Protein AF-A0A8E1RKV6-F1 (afdb_monomer)

Radius of gyration: 14.68 Å; Cα contacts (8 Å, |Δi|>4): 161; chains: 1; bounding box: 38×44×29 Å

Nearest PDB structures (foldseek):
  5oho-assembly2_B  TM=5.689E-01  e=1.072E+00  Homo sapiens
  5z8n-assembly2_B  TM=4.712E-01  e=2.340E+00  Arabidopsis thaliana
  5z8l-assembly1_A  TM=3.924E-01  e=2.075E+00  Arabidopsis thaliana
  5znp-assembly2_B  TM=4.968E-01  e=4.811E+00  Populus trichocarpa
  8ir3-assembly1_c  TM=2.122E-01  e=7.780E+00  Homo sapiens

InterPro domains:
  IPR010024 Conserved hypothetical protein CHP1671 [TIGR01671] (5-98)
  IPR019096 YopX protein [PF09643] (9-97)
  IPR023385 YopX-like, C-terminal [G3DSA:2.30.30.290] (19-100)

Mean predicted aligned error: 8.03 Å

Sequence (100 aa):
MSDIFQLDNPDDVLEQFTGLKDRNGKDIYEGDILAWHSNIYRKHDWVGLVLYRGAGFAVQESDKSYSSPEWLDCACRKDANIIEVIGNVHDNPELLEVEK

Secondary structure (DSSP, 8-state):
-------SSTTPPP--EEEEE-TTSPEEETTEEEEE-S-TTSS-SEEEEEEEETTEEEEEESS-TTSPPEEHHHHHHHHGGGEEEEEETTT-GGGG----

Structure (mmCIF, N/CA/C/O backbone):
data_AF-A0A8E1RKV6-F1
#
_entry.id   AF-A0A8E1RKV6-F1
#
loop_
_atom_site.group_PDB
_atom_site.id
_atom_site.type_symbol
_atom_site.label_atom_id
_atom_site.label_alt_id
_atom_site.label_comp_id
_atom_site.label_asym_id
_atom_site.label_entity_id
_atom_site.label_seq_id
_atom_site.pdbx_PDB_ins_code
_atom_site.Cartn_x
_atom_site.Cartn_y
_atom_site.Cartn_z
_atom_site.occupancy
_atom_site.B_iso_or_equiv
_atom_site.auth_seq_id
_atom_site.auth_comp_id
_atom_site.auth_asym_id
_atom_site.auth_atom_id
_atom_site.pdbx_PDB_model_num
ATOM 1 N N . MET A 1 1 ? -19.597 -23.637 -8.199 1.00 42.81 1 MET A N 1
ATOM 2 C CA . MET A 1 1 ? -20.429 -22.468 -8.535 1.00 42.81 1 MET A CA 1
ATOM 3 C C . MET A 1 1 ? -19.567 -21.288 -8.146 1.00 42.81 1 MET A C 1
ATOM 5 O O . MET A 1 1 ? -19.200 -21.214 -6.987 1.00 42.81 1 MET A O 1
ATOM 9 N N . SER A 1 2 ? -19.025 -20.562 -9.120 1.00 49.19 2 SER A N 1
ATOM 10 C CA . SER A 1 2 ? -18.128 -19.437 -8.854 1.00 49.19 2 SER A CA 1
ATOM 11 C C . SER A 1 2 ? -18.960 -18.310 -8.262 1.00 49.19 2 SER A C 1
ATOM 13 O O . SER A 1 2 ? -19.839 -17.800 -8.957 1.00 49.19 2 SER A O 1
ATOM 15 N N . ASP A 1 3 ? -18.713 -17.967 -7.002 1.00 54.03 3 ASP A N 1
ATOM 16 C CA . ASP A 1 3 ? -19.212 -16.732 -6.411 1.00 54.03 3 ASP A CA 1
ATOM 17 C C . ASP A 1 3 ? -18.588 -15.580 -7.199 1.00 54.03 3 ASP A C 1
ATOM 19 O O . ASP A 1 3 ? -17.411 -15.252 -7.059 1.00 54.03 3 ASP A O 1
ATOM 23 N N . ILE A 1 4 ? -19.355 -15.050 -8.148 1.00 62.78 4 ILE A N 1
ATOM 24 C CA . ILE A 1 4 ? -19.007 -13.814 -8.834 1.00 62.78 4 ILE A CA 1
ATOM 25 C C . ILE A 1 4 ? -19.213 -12.732 -7.779 1.00 62.78 4 ILE A C 1
ATOM 27 O O . ILE A 1 4 ? -20.342 -12.528 -7.338 1.00 62.78 4 ILE A O 1
ATOM 31 N N . PHE A 1 5 ? -18.127 -12.092 -7.341 1.00 67.62 5 PHE A N 1
ATOM 32 C CA . PHE A 1 5 ? -18.193 -10.917 -6.478 1.00 67.62 5 PHE A CA 1
ATOM 33 C C . PHE A 1 5 ? -19.020 -9.855 -7.201 1.00 67.62 5 PHE A C 1
ATOM 35 O O . PHE A 1 5 ? -18.566 -9.250 -8.171 1.00 67.62 5 PHE A O 1
ATOM 42 N N . GLN A 1 6 ? -20.274 -9.709 -6.787 1.00 63.75 6 GLN A N 1
ATOM 43 C CA . GLN A 1 6 ? -21.163 -8.695 -7.315 1.00 63.75 6 GLN A CA 1
ATOM 44 C C . GLN A 1 6 ? -20.923 -7.439 -6.487 1.00 63.75 6 GLN A C 1
ATOM 46 O O . GLN A 1 6 ? -21.186 -7.434 -5.289 1.00 63.75 6 GLN A O 1
ATOM 51 N N . LEU A 1 7 ? -20.342 -6.418 -7.117 1.00 71.88 7 LEU A N 1
ATOM 52 C CA . LEU A 1 7 ? -20.228 -5.100 -6.505 1.00 71.88 7 LEU A CA 1
ATOM 53 C C . LEU A 1 7 ? -21.638 -4.516 -6.385 1.00 71.88 7 LEU A C 1
ATOM 55 O O . LEU A 1 7 ? -22.395 -4.516 -7.362 1.00 71.88 7 LEU A O 1
ATOM 59 N N . ASP A 1 8 ? -21.994 -4.066 -5.185 1.00 78.38 8 ASP A N 1
ATOM 60 C CA . ASP A 1 8 ? -23.314 -3.500 -4.898 1.00 78.38 8 ASP A CA 1
ATOM 61 C C . ASP A 1 8 ?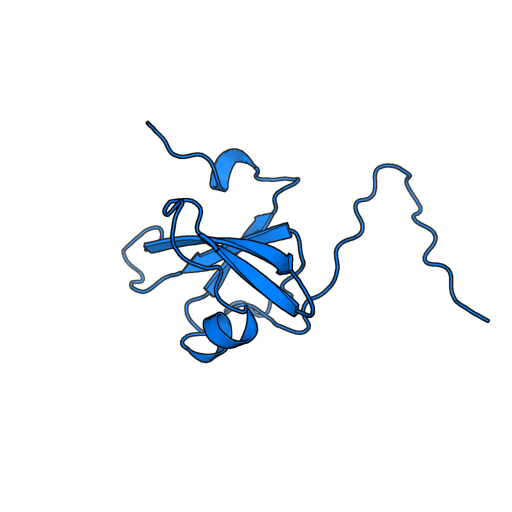 -23.463 -2.094 -5.502 1.00 78.38 8 ASP A C 1
ATOM 63 O O . ASP A 1 8 ? -24.577 -1.666 -5.818 1.00 78.38 8 ASP A O 1
ATOM 67 N N . ASN A 1 9 ? -22.344 -1.396 -5.724 1.00 77.50 9 ASN A N 1
ATOM 68 C CA . ASN A 1 9 ? -22.295 -0.096 -6.374 1.00 77.50 9 ASN A CA 1
ATOM 69 C C . ASN A 1 9 ? -21.291 -0.107 -7.550 1.00 77.50 9 ASN A C 1
ATOM 71 O O . ASN A 1 9 ? -20.156 -0.549 -7.382 1.00 77.50 9 ASN A O 1
ATOM 75 N N . PRO A 1 10 ? -21.666 0.377 -8.752 1.00 76.25 10 PRO A N 1
ATOM 76 C CA . PRO A 1 10 ? -20.747 0.488 -9.890 1.00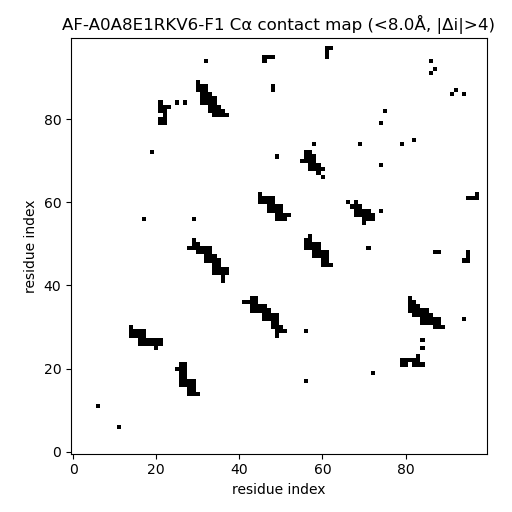 76.25 10 PRO A CA 1
ATOM 77 C C . PRO A 1 10 ? -19.532 1.396 -9.647 1.00 76.25 10 PRO A C 1
ATOM 79 O O . PRO A 1 10 ? -18.556 1.272 -10.384 1.00 76.25 10 PRO A O 1
ATOM 82 N N . ASP A 1 11 ? -19.591 2.285 -8.651 1.00 80.25 11 ASP A N 1
ATOM 83 C CA . ASP A 1 11 ? -18.470 3.152 -8.270 1.00 80.25 11 ASP A CA 1
ATOM 84 C C . ASP A 1 11 ? -17.509 2.490 -7.262 1.00 80.25 11 ASP A C 1
ATOM 86 O O . ASP A 1 11 ? -16.483 3.079 -6.922 1.00 80.25 11 ASP A O 1
ATOM 90 N N . ASP A 1 12 ? -17.814 1.278 -6.780 1.00 81.12 12 ASP A N 1
ATOM 91 C CA . ASP A 1 12 ? -16.930 0.561 -5.862 1.00 81.12 12 ASP A CA 1
ATOM 92 C C . ASP A 1 12 ? -15.639 0.148 -6.576 1.00 81.12 12 ASP A C 1
ATOM 94 O O . ASP A 1 12 ? -15.648 -0.499 -7.629 1.00 81.12 12 ASP A O 1
ATOM 98 N N . VAL A 1 13 ? -14.505 0.484 -5.964 1.00 81.94 13 VAL A N 1
ATOM 99 C CA . 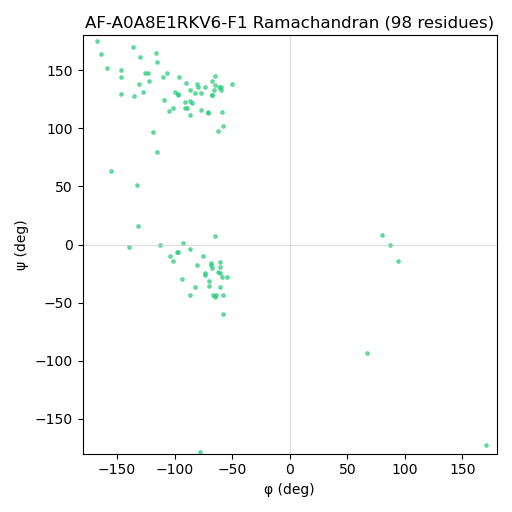VAL A 1 13 ? -13.193 0.063 -6.445 1.00 81.94 13 VAL A CA 1
ATOM 100 C C . VAL A 1 13 ? -12.819 -1.258 -5.783 1.00 81.94 13 VAL A C 1
ATOM 102 O O . VAL A 1 13 ? -12.774 -1.370 -4.559 1.00 81.94 13 VAL A O 1
ATOM 105 N N . LEU A 1 14 ? -12.558 -2.280 -6.600 1.00 85.19 14 LEU A N 1
ATOM 106 C CA . LEU A 1 14 ? -12.088 -3.576 -6.126 1.00 85.19 14 LEU A CA 1
ATOM 107 C C . LEU A 1 14 ? -10.558 -3.588 -6.073 1.00 85.19 14 LEU A C 1
ATOM 109 O O . LEU A 1 14 ? -9.903 -3.516 -7.112 1.00 85.19 14 LEU A O 1
ATOM 113 N N . GLU A 1 15 ? -10.004 -3.749 -4.875 1.00 87.31 15 GLU A N 1
ATOM 114 C CA . GLU A 1 15 ? -8.558 -3.810 -4.647 1.00 87.31 15 GLU A CA 1
ATOM 115 C C . GLU A 1 15 ? -8.112 -5.219 -4.235 1.00 87.31 15 GLU A C 1
ATOM 117 O O . GLU A 1 15 ? -8.815 -5.949 -3.526 1.00 87.31 15 GLU A O 1
ATOM 122 N N . GLN A 1 16 ? -6.922 -5.630 -4.682 1.00 93.62 16 GLN A N 1
ATOM 123 C CA . GLN A 1 16 ? -6.387 -6.952 -4.365 1.00 93.62 16 GLN A CA 1
ATOM 124 C C . GLN A 1 16 ? -5.639 -6.938 -3.028 1.00 93.62 16 GLN A C 1
ATOM 126 O O . GLN A 1 16 ? -4.659 -6.215 -2.860 1.00 93.62 16 GLN A O 1
ATOM 131 N N . PHE A 1 17 ? -6.052 -7.795 -2.090 1.00 94.88 17 PHE A N 1
ATOM 132 C CA . PHE A 1 17 ? -5.307 -8.007 -0.850 1.00 94.88 17 PHE A CA 1
ATOM 133 C C . PHE A 1 17 ? -3.943 -8.649 -1.125 1.00 94.88 17 PHE A C 1
ATOM 135 O O . PHE A 1 17 ? -3.844 -9.657 -1.831 1.00 94.88 17 PHE A O 1
ATOM 142 N N . THR A 1 18 ? -2.894 -8.104 -0.511 1.00 94.38 18 THR A N 1
ATOM 143 C CA . THR A 1 18 ? -1.515 -8.563 -0.726 1.00 94.38 18 THR A CA 1
ATOM 144 C C . THR A 1 18 ? -1.142 -9.816 0.064 1.00 94.38 18 THR A C 1
ATOM 146 O O . THR A 1 18 ? -0.148 -10.470 -0.252 1.00 94.38 18 THR A O 1
ATOM 149 N N . GLY A 1 19 ? -1.915 -10.158 1.101 1.00 93.69 19 GLY A N 1
ATOM 150 C CA . GLY A 1 19 ? -1.545 -11.188 2.074 1.00 93.69 19 GLY A CA 1
ATOM 151 C C . GLY A 1 19 ? -0.691 -10.671 3.236 1.00 93.69 19 GLY A C 1
ATOM 152 O O . GLY A 1 19 ? -0.334 -11.459 4.112 1.00 93.69 19 GLY A O 1
ATOM 153 N N . LEU A 1 20 ? -0.354 -9.377 3.256 1.00 93.19 20 LEU A N 1
ATOM 154 C CA . LEU A 1 20 ? 0.525 -8.754 4.245 1.00 93.19 20 LEU A CA 1
ATOM 155 C C . LEU A 1 20 ? -0.220 -7.721 5.094 1.00 93.19 20 LEU A C 1
ATOM 157 O O . LEU A 1 20 ? -1.237 -7.166 4.683 1.00 93.19 20 LEU A O 1
ATOM 161 N N . LYS A 1 21 ? 0.322 -7.459 6.285 1.00 93.12 21 LYS A N 1
ATOM 162 C CA . LYS A 1 21 ? -0.173 -6.450 7.224 1.00 93.12 21 LYS A CA 1
ATOM 163 C C . LYS A 1 21 ? 0.927 -5.451 7.558 1.00 93.12 21 LYS A C 1
ATOM 165 O O . LYS A 1 21 ? 2.100 -5.826 7.609 1.00 93.12 21 LYS A O 1
ATOM 170 N N . ASP A 1 22 ? 0.541 -4.206 7.799 1.00 92.69 22 ASP A N 1
ATOM 171 C CA . ASP A 1 22 ? 1.438 -3.149 8.262 1.00 92.69 22 ASP A CA 1
ATOM 172 C C . ASP A 1 22 ? 1.748 -3.273 9.770 1.00 92.69 22 ASP A C 1
ATOM 174 O O . ASP A 1 22 ? 1.264 -4.182 10.456 1.00 92.69 22 ASP A O 1
ATOM 178 N N . ARG A 1 23 ? 2.544 -2.342 10.315 1.00 90.00 23 ARG A N 1
ATOM 179 C CA . ARG A 1 23 ? 2.929 -2.338 11.739 1.00 90.00 23 ARG A CA 1
ATOM 180 C C . ARG A 1 23 ? 1.748 -2.232 12.711 1.00 90.00 23 ARG A C 1
ATOM 182 O O . ARG A 1 23 ? 1.872 -2.632 13.866 1.00 90.00 23 ARG A O 1
ATOM 189 N N . ASN A 1 24 ? 0.625 -1.676 12.261 1.00 90.75 24 ASN A N 1
ATOM 190 C CA . ASN A 1 24 ? -0.591 -1.491 13.047 1.00 90.75 24 ASN A CA 1
ATOM 191 C C . ASN A 1 24 ? -1.561 -2.679 12.884 1.00 90.75 24 ASN A C 1
ATOM 193 O O . ASN A 1 24 ? -2.646 -2.677 13.466 1.00 90.75 24 ASN A O 1
ATOM 197 N N . GLY A 1 25 ? -1.185 -3.704 12.108 1.00 91.44 25 GLY A N 1
ATOM 198 C CA . GLY A 1 25 ? -2.014 -4.873 11.818 1.00 91.44 25 GLY A CA 1
ATOM 199 C C . GLY A 1 25 ? -3.069 -4.642 10.732 1.00 91.44 25 GLY A C 1
ATOM 200 O O . GLY A 1 25 ? -3.913 -5.524 10.519 1.00 91.44 25 GLY A O 1
ATOM 201 N N . LYS A 1 26 ? -3.030 -3.491 10.048 1.00 94.31 26 LYS A N 1
ATOM 202 C CA . LYS A 1 26 ? -3.916 -3.176 8.925 1.00 94.31 26 LYS A CA 1
ATOM 203 C C . LYS A 1 26 ? -3.482 -3.979 7.699 1.00 94.31 26 LYS A C 1
ATOM 205 O O . LYS A 1 26 ? -2.291 -4.099 7.428 1.00 94.31 26 LYS A O 1
ATOM 210 N N . ASP A 1 27 ? -4.449 -4.568 7.001 1.00 95.69 27 ASP A N 1
ATOM 211 C CA . ASP A 1 27 ? -4.208 -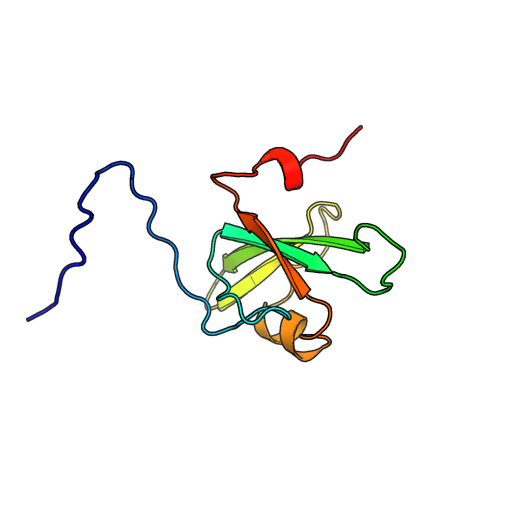5.286 5.746 1.00 95.69 27 ASP A CA 1
ATOM 212 C C . ASP A 1 27 ? -3.722 -4.323 4.661 1.00 95.69 27 ASP A C 1
ATOM 214 O O . ASP A 1 27 ? -4.247 -3.218 4.546 1.00 95.69 27 ASP A O 1
ATOM 218 N N . ILE A 1 28 ? -2.716 -4.754 3.899 1.00 95.56 28 ILE A N 1
ATOM 219 C CA . ILE A 1 28 ? -2.152 -3.990 2.785 1.00 95.56 28 ILE A CA 1
ATOM 220 C C . ILE A 1 28 ? -2.789 -4.479 1.483 1.00 95.56 28 ILE A C 1
ATOM 222 O O . ILE A 1 28 ? -2.782 -5.686 1.203 1.00 95.56 28 ILE A O 1
ATOM 226 N N . TYR A 1 29 ? -3.282 -3.554 0.673 1.00 96.50 29 TYR A N 1
ATOM 227 C CA . TYR A 1 29 ? -3.926 -3.791 -0.615 1.00 96.50 29 TYR A CA 1
ATOM 228 C C . TYR A 1 29 ? -3.131 -3.166 -1.768 1.00 96.50 29 TYR A C 1
ATOM 230 O O . TYR A 1 29 ? -2.230 -2.348 -1.576 1.00 96.50 29 TYR A O 1
ATOM 238 N N . GLU A 1 30 ? -3.436 -3.579 -2.996 1.00 95.38 30 GLU A N 1
ATOM 239 C CA . GLU A 1 30 ? -3.045 -2.817 -4.182 1.00 95.38 30 GLU A CA 1
ATOM 240 C C . GLU A 1 30 ? -3.655 -1.413 -4.133 1.00 95.38 30 GLU A C 1
ATOM 242 O O . GLU A 1 30 ? -4.832 -1.286 -3.829 1.00 95.38 30 GLU A O 1
ATOM 247 N N . GLY A 1 31 ? -2.869 -0.378 -4.445 1.00 93.50 31 GLY A N 1
ATOM 248 C CA . GLY A 1 31 ? -3.319 1.015 -4.371 1.00 93.50 31 GLY A CA 1
ATOM 249 C C . GLY A 1 31 ? -2.991 1.713 -3.048 1.00 93.50 31 GLY A C 1
ATOM 250 O O . GLY A 1 31 ? -3.015 2.946 -3.005 1.00 93.50 31 GLY A O 1
ATOM 251 N N . ASP A 1 32 ? -2.607 0.967 -2.006 1.00 95.75 32 ASP A N 1
ATOM 252 C CA . ASP A 1 32 ? -2.175 1.547 -0.733 1.00 95.75 32 ASP A CA 1
ATOM 253 C C . ASP A 1 32 ? -0.877 2.350 -0.882 1.00 95.75 32 ASP A C 1
ATOM 255 O O . ASP A 1 32 ? 0.046 1.994 -1.620 1.00 95.75 32 ASP A O 1
ATOM 259 N N . ILE A 1 33 ? -0.787 3.427 -0.108 1.00 93.81 33 ILE A N 1
ATOM 260 C CA . ILE A 1 33 ? 0.393 4.273 0.026 1.00 93.81 33 ILE A CA 1
ATOM 261 C C . ILE A 1 33 ? 1.029 3.963 1.376 1.00 93.81 33 ILE A C 1
ATOM 263 O O . ILE A 1 33 ? 0.455 4.202 2.443 1.00 93.81 33 ILE A O 1
ATOM 267 N N . LEU A 1 34 ? 2.236 3.413 1.314 1.00 92.19 34 LEU A N 1
ATOM 268 C CA . LEU A 1 34 ? 3.025 3.021 2.468 1.00 92.19 34 LEU A CA 1
ATOM 269 C C . LEU A 1 34 ? 4.017 4.113 2.829 1.00 92.19 34 LEU A C 1
ATOM 271 O O . LEU A 1 34 ? 4.615 4.733 1.949 1.00 92.19 34 LEU A O 1
ATOM 275 N N . ALA A 1 35 ? 4.244 4.291 4.124 1.00 89.44 35 ALA A N 1
ATOM 276 C CA . ALA A 1 35 ? 5.278 5.166 4.637 1.00 89.44 35 ALA A CA 1
ATOM 277 C C . ALA A 1 35 ? 6.266 4.415 5.528 1.00 89.44 35 ALA A C 1
ATOM 279 O O . ALA A 1 35 ? 5.876 3.574 6.340 1.00 89.44 35 ALA A O 1
ATOM 280 N N . TRP A 1 36 ? 7.548 4.762 5.397 1.00 86.94 36 TRP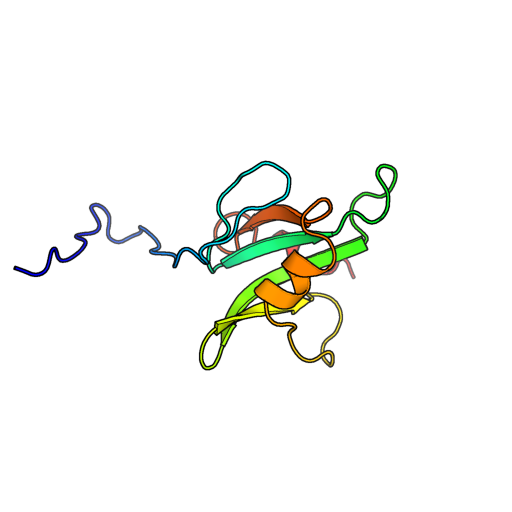 A N 1
ATOM 281 C CA . TRP A 1 36 ? 8.625 4.211 6.217 1.00 86.94 36 TRP A CA 1
ATOM 282 C C . TRP A 1 36 ? 9.010 5.172 7.342 1.00 86.94 36 TRP A C 1
ATOM 284 O O . TRP A 1 36 ? 9.271 6.357 7.116 1.00 86.94 36 TRP A O 1
ATOM 294 N N . HIS A 1 37 ? 9.092 4.631 8.558 1.00 80.31 37 HIS A N 1
ATOM 295 C CA . HIS A 1 37 ? 9.449 5.352 9.778 1.00 80.31 37 HIS A CA 1
ATOM 296 C C . HIS A 1 37 ? 10.779 4.851 10.368 1.00 80.31 37 HIS A C 1
ATOM 298 O O . HIS A 1 37 ? 10.780 4.110 11.349 1.00 80.31 37 HIS A O 1
ATOM 304 N N . SER A 1 38 ? 11.934 5.267 9.837 1.00 70.94 38 SER A N 1
ATOM 305 C CA . SER A 1 38 ? 13.234 4.941 10.460 1.00 70.94 38 SER A CA 1
ATOM 306 C C . SER A 1 38 ? 13.448 5.654 11.801 1.00 70.94 38 SER A C 1
ATOM 308 O O . SER A 1 38 ? 14.299 5.255 12.598 1.00 70.94 38 SER A O 1
ATOM 310 N N . ASN A 1 39 ? 12.673 6.708 12.081 1.00 64.19 39 ASN A N 1
ATOM 311 C CA . ASN 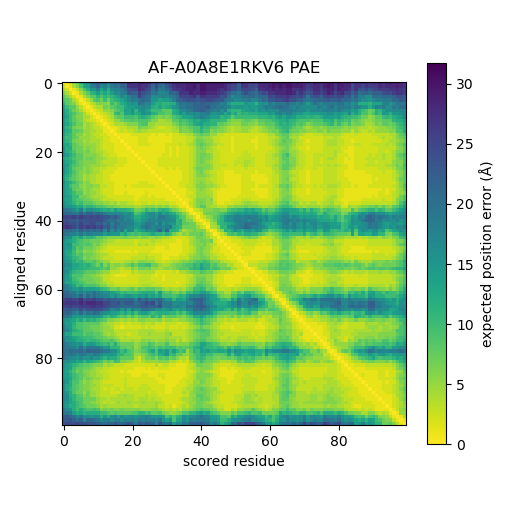A 1 39 ? 12.751 7.476 13.316 1.00 64.19 39 ASN A CA 1
ATOM 312 C C . ASN A 1 39 ? 11.369 7.996 13.742 1.00 64.19 39 ASN A C 1
ATOM 314 O O . ASN A 1 39 ? 10.698 8.676 12.970 1.00 64.19 39 ASN A O 1
ATOM 318 N N . ILE A 1 40 ? 10.987 7.758 15.002 1.00 59.12 40 ILE A N 1
ATOM 319 C CA . ILE A 1 40 ? 9.728 8.241 15.603 1.00 59.12 40 ILE A CA 1
ATOM 320 C C . ILE A 1 40 ? 9.592 9.776 15.627 1.00 59.12 40 ILE A C 1
ATOM 322 O O . ILE A 1 40 ? 8.501 10.287 15.855 1.00 59.12 40 ILE A O 1
ATOM 326 N N . TYR A 1 41 ? 10.686 10.516 15.414 1.00 56.94 41 TYR A N 1
ATOM 327 C CA . TYR A 1 41 ? 10.713 11.982 15.433 1.00 56.94 41 TYR A CA 1
ATOM 328 C C . TYR A 1 41 ? 10.643 12.636 14.042 1.00 56.94 41 TYR A C 1
ATOM 330 O O . TYR A 1 41 ? 10.566 13.862 13.961 1.00 56.94 41 TYR A O 1
ATOM 338 N N . ARG A 1 42 ? 10.698 11.867 12.945 1.00 56.50 42 ARG A N 1
ATOM 339 C CA . ARG A 1 42 ? 10.525 12.387 11.576 1.00 56.50 42 ARG A CA 1
ATOM 340 C C . ARG A 1 42 ? 9.163 11.979 11.031 1.00 56.50 42 ARG A C 1
ATOM 342 O O . ARG A 1 42 ? 8.667 10.912 11.370 1.00 56.50 42 ARG A O 1
ATOM 349 N N . LYS A 1 43 ? 8.579 12.848 10.192 1.00 57.78 43 LYS A N 1
ATOM 350 C CA . LYS A 1 43 ? 7.236 12.654 9.629 1.00 57.78 43 LYS A CA 1
ATOM 351 C C . LYS A 1 43 ? 7.181 11.331 8.853 1.00 57.78 43 LYS A C 1
ATOM 353 O O . LYS A 1 43 ? 6.472 10.452 9.310 1.00 57.78 43 LYS A O 1
ATOM 358 N N . HIS A 1 44 ? 8.016 11.159 7.821 1.00 63.62 44 HIS A N 1
ATOM 359 C CA . HIS A 1 44 ? 8.309 9.898 7.113 1.00 63.62 44 HIS A CA 1
ATOM 360 C C . HIS A 1 44 ? 9.667 10.033 6.400 1.00 63.62 44 HIS A C 1
ATOM 362 O O . HIS A 1 44 ? 10.048 11.155 6.060 1.00 63.62 44 HIS A O 1
ATOM 368 N N . ASP A 1 45 ? 10.401 8.939 6.178 1.00 73.31 45 ASP A N 1
ATOM 369 C CA . ASP A 1 45 ? 11.647 9.001 5.390 1.00 73.31 45 ASP A CA 1
ATOM 370 C C . ASP A 1 45 ? 11.383 8.970 3.889 1.00 73.31 45 ASP A C 1
ATOM 372 O O . ASP A 1 45 ? 12.076 9.650 3.138 1.00 73.31 45 ASP A O 1
ATOM 376 N N . TRP A 1 46 ? 10.376 8.203 3.475 1.00 80.88 46 TRP A N 1
ATOM 377 C CA . TRP A 1 46 ? 9.853 8.162 2.114 1.00 80.88 46 TRP A CA 1
ATOM 378 C C . TRP A 1 46 ? 8.470 7.496 2.100 1.00 80.88 46 TRP A C 1
ATOM 380 O O . TRP A 1 46 ? 8.074 6.835 3.071 1.00 80.88 46 TRP A O 1
ATOM 390 N N . VAL A 1 47 ? 7.745 7.689 0.995 1.00 87.06 47 VAL A N 1
ATOM 391 C CA . VAL A 1 47 ? 6.431 7.089 0.732 1.00 87.06 47 VAL A CA 1
ATOM 392 C C . VAL A 1 47 ? 6.435 6.349 -0.602 1.00 87.06 47 VAL A C 1
ATOM 394 O O . VAL A 1 47 ? 7.126 6.744 -1.547 1.00 87.06 47 VAL A O 1
ATOM 397 N N . GLY A 1 48 ? 5.663 5.272 -0.690 1.00 89.38 48 GLY A N 1
ATOM 398 C CA . GLY A 1 48 ? 5.594 4.457 -1.895 1.00 89.38 48 GLY A CA 1
ATOM 399 C C . GLY A 1 48 ? 4.222 3.847 -2.131 1.00 89.38 48 GLY A C 1
ATOM 400 O O . GLY A 1 48 ? 3.539 3.449 -1.193 1.00 89.38 48 GLY A O 1
ATOM 401 N N . LEU A 1 49 ? 3.846 3.757 -3.402 1.00 92.62 49 LEU A N 1
ATOM 402 C CA . LEU A 1 49 ? 2.595 3.163 -3.858 1.00 92.62 49 LEU A CA 1
ATOM 403 C C . LEU A 1 49 ? 2.754 1.650 -4.036 1.00 92.62 49 LEU A C 1
ATOM 405 O O . LEU A 1 49 ? 3.704 1.201 -4.685 1.00 92.62 49 LEU A O 1
ATOM 409 N N . VAL A 1 50 ? 1.803 0.878 -3.516 1.00 94.12 50 VAL A N 1
ATOM 410 C CA . VAL A 1 50 ? 1.682 -0.564 -3.743 1.00 94.12 50 VAL A CA 1
ATOM 411 C C . VAL A 1 50 ? 0.982 -0.822 -5.071 1.00 94.12 50 VAL A C 1
ATOM 413 O O . VAL A 1 50 ? -0.087 -0.287 -5.348 1.00 94.12 50 VAL A O 1
ATOM 416 N N . LEU A 1 51 ? 1.576 -1.677 -5.895 1.00 92.88 51 LEU A N 1
ATOM 417 C CA . LEU A 1 51 ? 1.076 -2.013 -7.229 1.00 92.88 51 LEU A CA 1
ATOM 418 C C . LEU A 1 51 ? 1.386 -3.459 -7.597 1.00 92.88 51 LEU A C 1
ATOM 420 O O . LEU A 1 51 ? 2.423 -4.003 -7.205 1.00 92.88 51 LEU A O 1
ATOM 424 N N . TYR A 1 52 ? 0.532 -4.064 -8.418 1.00 91.44 52 TYR A N 1
ATOM 425 C CA . TYR A 1 52 ? 0.810 -5.372 -8.992 1.00 91.44 52 TYR A CA 1
ATOM 426 C C . TYR A 1 52 ? 1.667 -5.243 -10.262 1.00 91.44 52 TYR A C 1
ATOM 428 O O . TYR A 1 52 ? 1.290 -4.585 -11.234 1.00 91.44 52 TYR A O 1
ATOM 436 N N . ARG A 1 53 ? 2.848 -5.875 -10.292 1.00 86.12 53 ARG A N 1
ATOM 437 C CA . ARG A 1 53 ? 3.725 -5.900 -11.478 1.00 86.12 53 ARG A CA 1
ATOM 438 C C . ARG A 1 53 ? 4.273 -7.294 -11.749 1.00 86.12 53 ARG A C 1
ATOM 440 O O . ARG A 1 53 ? 4.901 -7.927 -10.903 1.00 86.12 53 ARG A O 1
ATOM 447 N N . GLY A 1 54 ? 4.094 -7.752 -12.988 1.00 86.19 54 GLY A N 1
ATOM 448 C CA . GLY A 1 54 ? 4.555 -9.064 -13.434 1.00 86.19 54 GLY A CA 1
ATOM 449 C C . GLY A 1 54 ? 3.788 -10.189 -12.743 1.00 86.19 54 GLY A C 1
ATOM 450 O O . GLY A 1 54 ? 2.737 -10.591 -13.227 1.00 86.19 54 GLY A O 1
ATOM 451 N N . ALA A 1 55 ? 4.326 -10.694 -11.634 1.00 88.00 55 ALA A N 1
ATOM 452 C CA . ALA A 1 55 ? 3.778 -11.832 -10.894 1.00 88.00 55 ALA A CA 1
ATOM 453 C C . ALA A 1 55 ? 3.674 -11.583 -9.376 1.00 88.00 55 ALA A C 1
ATOM 455 O O . ALA A 1 55 ? 3.537 -12.535 -8.609 1.00 88.00 55 ALA A O 1
ATOM 456 N N . GLY A 1 56 ? 3.767 -10.328 -8.924 1.00 91.06 56 GLY A N 1
ATOM 457 C CA . GLY A 1 56 ? 3.679 -10.003 -7.503 1.00 91.06 56 GLY A CA 1
ATOM 458 C C . GLY A 1 56 ? 3.501 -8.516 -7.220 1.00 91.06 56 GLY A C 1
ATOM 459 O O . GLY A 1 56 ? 3.549 -7.679 -8.122 1.00 91.06 56 GLY A O 1
ATOM 460 N N . PHE A 1 57 ? 3.314 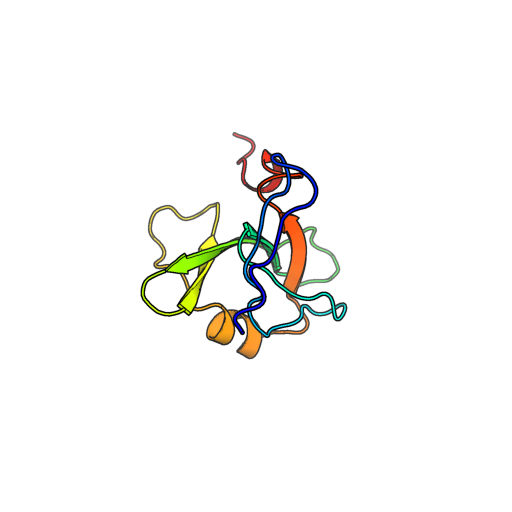-8.203 -5.940 1.00 94.56 57 PHE A N 1
ATOM 461 C CA . PHE A 1 57 ? 3.202 -6.832 -5.459 1.00 94.56 57 PHE A CA 1
ATOM 462 C C . PHE A 1 57 ? 4.573 -6.189 -5.299 1.00 94.56 57 PHE A C 1
ATOM 464 O O . PHE A 1 57 ? 5.506 -6.802 -4.774 1.00 94.56 57 PHE A O 1
ATOM 471 N N . ALA A 1 58 ? 4.677 -4.936 -5.716 1.00 92.94 58 ALA A N 1
ATOM 472 C CA . ALA A 1 58 ? 5.860 -4.109 -5.573 1.00 92.94 58 ALA A CA 1
ATOM 473 C C . ALA A 1 58 ? 5.492 -2.750 -4.972 1.00 92.94 58 ALA A C 1
ATOM 475 O O . ALA A 1 58 ? 4.335 -2.339 -5.015 1.00 92.94 58 ALA A O 1
ATOM 476 N N . VAL A 1 59 ? 6.495 -2.057 -4.442 1.00 90.38 59 VAL A N 1
ATOM 477 C CA . VAL A 1 59 ? 6.390 -0.672 -3.990 1.00 90.38 59 VAL A CA 1
ATOM 478 C C . VAL A 1 59 ? 7.165 0.216 -4.955 1.00 90.38 59 VAL A C 1
ATOM 480 O O . VAL A 1 59 ? 8.357 0.001 -5.195 1.00 90.38 59 VAL A O 1
ATOM 483 N N . GLN A 1 60 ? 6.487 1.215 -5.516 1.00 88.19 60 GLN A N 1
ATOM 484 C CA . GLN A 1 60 ? 7.103 2.284 -6.298 1.00 88.19 60 GLN A CA 1
ATOM 485 C C . GLN A 1 60 ? 7.216 3.531 -5.426 1.00 88.19 60 GLN A C 1
ATOM 487 O O . GLN A 1 60 ? 6.213 4.091 -4.996 1.00 88.19 60 GLN A O 1
ATOM 492 N N . GLU A 1 61 ? 8.447 3.967 -5.191 1.00 82.56 61 GLU A N 1
ATOM 493 C CA . GLU A 1 61 ? 8.755 5.207 -4.479 1.00 82.56 61 GLU A CA 1
ATOM 494 C C . GLU A 1 61 ? 8.320 6.433 -5.306 1.00 82.56 61 GLU A C 1
ATOM 496 O O . GLU A 1 61 ? 8.476 6.436 -6.534 1.00 82.56 61 GLU A O 1
ATOM 501 N N . SER A 1 62 ? 7.768 7.459 -4.647 1.00 69.75 62 SER A N 1
ATOM 502 C CA . SER A 1 62 ? 7.272 8.679 -5.307 1.00 69.75 62 SER A CA 1
ATOM 503 C C . SER A 1 62 ? 8.388 9.616 -5.795 1.00 69.75 62 SER A C 1
ATOM 505 O O . SER A 1 62 ? 8.190 10.352 -6.761 1.00 69.75 62 SER A O 1
ATOM 507 N N . ASP A 1 63 ? 9.571 9.580 -5.171 1.00 64.12 63 ASP A N 1
ATOM 508 C CA . ASP A 1 63 ? 10.621 10.596 -5.337 1.00 64.12 63 ASP A CA 1
ATOM 509 C C . ASP A 1 63 ? 11.780 10.200 -6.280 1.00 64.12 63 ASP A C 1
ATOM 511 O O . ASP A 1 63 ? 12.531 11.066 -6.743 1.00 64.12 63 ASP A O 1
ATOM 515 N N . LYS A 1 64 ? 11.923 8.916 -6.635 1.00 56.16 64 LYS A N 1
ATOM 516 C CA . LYS A 1 64 ? 13.023 8.419 -7.476 1.00 56.16 64 LYS A CA 1
ATOM 517 C C . LYS A 1 64 ? 12.505 7.809 -8.768 1.00 56.16 64 LYS A C 1
ATOM 519 O O . LYS A 1 64 ? 12.222 6.621 -8.867 1.00 56.16 64 LYS A O 1
ATOM 524 N N . SER A 1 65 ? 12.519 8.615 -9.827 1.00 50.19 65 SER A N 1
ATOM 525 C CA . SER A 1 65 ? 12.153 8.208 -11.193 1.00 50.19 65 SER A CA 1
ATOM 526 C C . SER A 1 65 ? 13.080 7.163 -11.846 1.00 50.19 65 SER A C 1
ATOM 528 O O . SER A 1 65 ? 12.902 6.846 -13.020 1.00 50.19 65 SER A O 1
ATOM 530 N N . TYR A 1 66 ? 14.042 6.592 -11.109 1.00 46.53 66 TYR A N 1
ATOM 531 C CA . TYR A 1 66 ? 15.019 5.628 -11.633 1.00 46.53 66 TYR A CA 1
ATOM 532 C C . TYR A 1 66 ? 15.333 4.442 -10.705 1.00 46.53 66 TYR A C 1
ATOM 534 O O . TYR A 1 66 ? 16.105 3.567 -11.103 1.00 46.53 66 TYR A O 1
ATOM 542 N N . SER A 1 67 ? 14.769 4.364 -9.492 1.00 58.84 67 SER A N 1
ATOM 543 C CA . SER A 1 67 ? 14.890 3.149 -8.677 1.00 58.84 67 SER A CA 1
ATOM 544 C C . SER A 1 67 ? 13.920 2.094 -9.207 1.00 58.84 67 SER A C 1
ATOM 546 O O . SER A 1 67 ? 12.745 2.355 -9.470 1.00 58.84 67 SER A O 1
ATOM 548 N N . SER A 1 68 ? 14.433 0.882 -9.426 1.00 66.12 68 SER A N 1
ATOM 549 C CA . SER A 1 68 ? 13.568 -0.254 -9.744 1.00 66.12 68 SER A CA 1
ATOM 550 C C . SER A 1 68 ? 12.628 -0.490 -8.557 1.00 66.12 68 SER A C 1
ATOM 552 O O . SER A 1 68 ? 13.119 -0.469 -7.426 1.00 66.12 68 SER A O 1
ATOM 554 N N . PRO A 1 69 ? 11.322 -0.715 -8.789 1.00 73.88 69 PRO A N 1
ATOM 555 C CA . PRO A 1 69 ? 10.389 -1.069 -7.726 1.00 73.88 69 PRO A CA 1
ATOM 556 C C . PRO A 1 69 ? 10.943 -2.219 -6.888 1.00 73.88 69 PRO A C 1
ATOM 558 O O . PRO A 1 69 ? 11.488 -3.180 -7.440 1.00 73.88 69 PRO A O 1
ATOM 561 N N . GLU A 1 70 ? 10.789 -2.138 -5.572 1.00 84.69 70 GLU A N 1
ATOM 562 C CA . GLU A 1 70 ? 11.135 -3.244 -4.684 1.00 84.69 70 GLU A CA 1
ATOM 563 C C . GLU A 1 70 ? 9.915 -4.151 -4.503 1.00 84.69 70 GLU A C 1
ATOM 565 O O . GLU A 1 70 ? 8.792 -3.670 -4.365 1.00 84.69 70 GLU A O 1
ATOM 570 N N . TRP A 1 71 ? 10.113 -5.471 -4.502 1.00 90.19 71 TRP A N 1
ATOM 571 C CA . TRP A 1 71 ? 9.037 -6.408 -4.177 1.00 90.19 71 TRP A CA 1
ATOM 572 C C . TRP A 1 71 ? 8.515 -6.141 -2.763 1.00 90.19 71 TRP A C 1
ATOM 574 O O . TRP A 1 71 ? 9.301 -6.045 -1.821 1.00 90.19 71 TRP A O 1
ATOM 584 N N . LEU A 1 72 ? 7.193 -6.075 -2.603 1.00 88.56 72 LEU A N 1
ATOM 585 C CA . LEU A 1 72 ? 6.548 -5.709 -1.342 1.00 88.56 72 LEU A CA 1
ATOM 586 C C . LEU A 1 72 ? 6.963 -6.642 -0.195 1.00 88.56 72 LEU A C 1
ATOM 588 O O . LEU A 1 72 ? 7.325 -6.169 0.876 1.00 88.56 72 LEU A O 1
ATOM 592 N N . ASP A 1 73 ? 7.009 -7.957 -0.432 1.00 88.06 73 ASP A N 1
ATOM 593 C CA . ASP A 1 73 ? 7.472 -8.931 0.571 1.00 88.06 73 ASP A CA 1
ATOM 594 C C . ASP A 1 73 ? 8.930 -8.668 0.997 1.00 88.06 73 ASP A C 1
ATOM 596 O O . ASP A 1 73 ? 9.269 -8.786 2.173 1.00 88.06 73 ASP A O 1
ATOM 600 N N . CYS A 1 74 ? 9.802 -8.240 0.077 1.00 84.75 74 CYS A N 1
ATOM 601 C CA . CYS A 1 74 ? 11.173 -7.857 0.423 1.00 84.75 74 CYS A CA 1
ATOM 602 C C . CYS A 1 74 ? 11.207 -6.593 1.290 1.00 84.75 74 CYS A C 1
ATOM 604 O O . CYS A 1 74 ? 11.933 -6.569 2.286 1.00 84.75 74 CYS A O 1
ATOM 606 N N . ALA A 1 75 ? 10.403 -5.585 0.946 1.00 80.69 75 ALA A N 1
ATOM 607 C CA . ALA A 1 75 ? 10.315 -4.341 1.700 1.00 80.69 75 ALA A CA 1
ATOM 608 C C . ALA A 1 75 ? 9.756 -4.577 3.118 1.00 80.69 75 ALA A C 1
ATOM 610 O O . ALA A 1 75 ? 10.330 -4.106 4.100 1.00 80.69 75 ALA A O 1
ATOM 611 N N . CYS A 1 76 ? 8.704 -5.393 3.244 1.00 79.62 76 CYS A N 1
ATOM 612 C CA . CYS A 1 76 ? 8.097 -5.754 4.525 1.00 79.62 76 CYS A CA 1
ATOM 613 C C . CYS A 1 76 ? 8.984 -6.666 5.382 1.00 79.62 76 CYS A C 1
ATOM 615 O O . CYS A 1 76 ? 9.008 -6.516 6.597 1.00 79.62 76 CYS A O 1
ATOM 617 N N . ARG A 1 77 ? 9.753 -7.596 4.802 1.00 76.50 77 ARG A N 1
ATOM 618 C CA . ARG A 1 77 ? 10.652 -8.461 5.594 1.00 76.50 77 ARG A CA 1
ATOM 619 C C . ARG A 1 77 ? 11.837 -7.730 6.194 1.00 76.50 77 ARG A C 1
ATOM 621 O O . ARG A 1 77 ? 12.326 -8.159 7.236 1.00 76.50 77 ARG A O 1
ATOM 628 N N . LYS A 1 78 ? 12.330 -6.690 5.521 1.00 68.69 78 LYS A N 1
ATOM 629 C CA . LYS A 1 78 ? 13.461 -5.909 6.023 1.00 68.69 78 LYS A CA 1
ATOM 630 C C . LYS A 1 78 ? 13.078 -5.185 7.307 1.00 68.69 78 LYS A C 1
ATOM 632 O O . LYS A 1 78 ? 13.822 -5.307 8.268 1.00 68.69 78 LYS A O 1
ATOM 637 N N . ASP A 1 79 ? 11.898 -4.555 7.348 1.00 65.44 79 ASP A N 1
ATOM 638 C CA . ASP A 1 79 ? 11.455 -3.774 8.508 1.00 65.44 79 ASP A CA 1
ATOM 639 C C . ASP A 1 79 ? 9.912 -3.653 8.627 1.00 65.44 79 ASP A C 1
ATOM 641 O O . ASP A 1 79 ? 9.352 -2.560 8.590 1.00 65.44 79 ASP A O 1
ATOM 645 N N . ALA A 1 80 ? 9.177 -4.755 8.824 1.00 66.94 80 ALA A N 1
ATOM 646 C CA . ALA A 1 80 ? 7.705 -4.720 8.964 1.00 66.94 80 ALA A CA 1
ATOM 647 C C . ALA A 1 80 ? 7.204 -3.762 10.067 1.00 66.94 80 ALA A C 1
ATOM 649 O O . ALA A 1 80 ? 6.110 -3.216 9.977 1.00 66.94 80 ALA A O 1
ATOM 650 N N . ASN A 1 81 ? 8.019 -3.524 11.100 1.00 73.31 81 ASN A N 1
ATOM 651 C CA . ASN A 1 81 ? 7.667 -2.673 12.239 1.00 73.31 81 ASN A CA 1
ATOM 652 C C . ASN A 1 81 ? 7.710 -1.165 11.935 1.00 73.31 81 ASN A C 1
ATOM 654 O O . ASN A 1 81 ? 7.287 -0.371 12.776 1.00 73.31 81 ASN A O 1
ATOM 658 N N . ILE A 1 82 ? 8.232 -0.753 10.774 1.00 83.62 82 ILE A N 1
ATOM 659 C CA . ILE A 1 82 ? 8.345 0.670 10.412 1.00 83.62 82 ILE A CA 1
ATOM 660 C C . ILE A 1 82 ? 7.445 1.076 9.250 1.00 83.62 82 ILE A C 1
ATOM 662 O O . ILE A 1 82 ? 7.463 2.247 8.881 1.00 83.62 82 ILE A O 1
ATOM 666 N N . ILE A 1 83 ? 6.683 0.136 8.691 1.00 89.06 83 ILE A N 1
ATOM 667 C CA . ILE A 1 83 ? 5.797 0.368 7.551 1.00 89.06 83 ILE A CA 1
ATOM 668 C C . ILE A 1 83 ? 4.383 0.614 8.060 1.00 89.06 83 ILE A C 1
ATOM 670 O O . ILE A 1 83 ? 3.854 -0.180 8.838 1.00 89.06 83 ILE A O 1
ATOM 674 N N . GLU A 1 84 ? 3.775 1.700 7.604 1.00 92.38 84 GLU A N 1
ATOM 675 C CA . GLU A 1 84 ? 2.391 2.063 7.903 1.00 92.38 84 GLU A CA 1
ATOM 676 C C . GLU A 1 84 ? 1.653 2.415 6.615 1.00 92.38 84 GLU A C 1
ATOM 678 O O . GLU A 1 84 ? 2.199 3.114 5.759 1.00 92.38 84 GLU A O 1
ATOM 683 N N . VAL A 1 85 ? 0.409 1.953 6.491 1.00 94.38 85 VAL A N 1
ATOM 684 C CA . VAL A 1 85 ? -0.497 2.436 5.445 1.00 94.38 85 VAL A CA 1
ATOM 685 C C . VAL A 1 85 ? -1.019 3.811 5.855 1.00 94.38 85 VAL A C 1
ATOM 687 O O . VAL A 1 85 ? -1.759 3.926 6.834 1.00 94.38 85 VAL A O 1
ATOM 690 N N . ILE A 1 86 ? -0.676 4.845 5.087 1.00 93.88 86 ILE A N 1
ATOM 691 C CA . ILE A 1 86 ? -1.054 6.240 5.379 1.00 93.88 86 ILE A CA 1
ATOM 692 C C . ILE A 1 86 ? -2.195 6.772 4.502 1.00 93.88 86 ILE A C 1
ATOM 694 O O . ILE A 1 86 ? -2.728 7.841 4.782 1.00 93.88 86 ILE A O 1
ATOM 698 N N . GLY A 1 87 ? -2.585 6.028 3.468 1.00 94.06 87 GLY A N 1
ATOM 699 C CA . GLY A 1 87 ? -3.661 6.379 2.543 1.00 94.06 87 GLY A CA 1
ATOM 700 C C . GLY A 1 87 ? -3.684 5.425 1.355 1.00 94.06 87 GLY A C 1
ATOM 701 O O . GLY A 1 87 ? -2.932 4.451 1.342 1.00 94.06 87 GLY A O 1
ATOM 702 N N . ASN A 1 88 ? -4.513 5.715 0.359 1.00 93.81 88 ASN A N 1
ATOM 703 C CA . ASN A 1 88 ? -4.546 5.001 -0.919 1.00 93.81 88 ASN A CA 1
ATOM 704 C C . ASN A 1 88 ? -4.651 6.004 -2.083 1.00 93.81 88 ASN A C 1
ATOM 706 O O . ASN A 1 88 ? -4.872 7.198 -1.880 1.00 93.81 88 ASN A O 1
ATOM 710 N N . VAL A 1 89 ? -4.485 5.524 -3.313 1.00 91.88 89 VAL A N 1
ATOM 711 C CA . VAL A 1 89 ? -4.498 6.364 -4.523 1.00 91.88 89 VAL A CA 1
ATOM 712 C C . VAL A 1 89 ? -5.865 6.991 -4.850 1.00 91.88 89 VAL A C 1
ATOM 714 O O . VAL A 1 89 ? -5.922 7.974 -5.589 1.00 91.88 89 VAL A O 1
ATOM 717 N N . HIS A 1 90 ? -6.961 6.445 -4.322 1.00 89.81 90 HIS A N 1
ATOM 718 C CA . HIS A 1 90 ? -8.324 6.907 -4.593 1.00 89.81 90 HIS A CA 1
ATOM 719 C C . HIS A 1 90 ? -8.744 8.042 -3.654 1.00 89.81 90 HIS A C 1
ATOM 721 O O . HIS A 1 90 ? -9.294 9.044 -4.107 1.00 89.81 90 HIS A O 1
ATOM 727 N N . ASP A 1 91 ? -8.434 7.897 -2.367 1.00 91.69 91 ASP A N 1
ATOM 728 C CA . ASP A 1 91 ? -8.824 8.821 -1.305 1.00 91.69 91 ASP A CA 1
ATOM 729 C C . ASP A 1 91 ? -7.752 9.877 -1.018 1.00 91.69 91 ASP A C 1
ATOM 731 O O . ASP A 1 91 ? -8.083 10.982 -0.585 1.00 91.69 91 ASP A O 1
ATOM 735 N N . ASN A 1 92 ? -6.473 9.542 -1.241 1.00 92.62 92 ASN A N 1
ATOM 736 C CA . ASN A 1 92 ? -5.324 10.372 -0.872 1.00 92.62 92 ASN A CA 1
ATOM 737 C C . ASN A 1 92 ? -4.279 10.527 -1.996 1.00 92.62 92 ASN A C 1
ATOM 739 O O . ASN A 1 92 ? -3.081 10.301 -1.763 1.00 92.62 92 ASN A O 1
ATOM 743 N N . PRO A 1 93 ? -4.678 10.909 -3.224 1.00 86.19 93 PRO A N 1
ATOM 744 C CA . PRO A 1 93 ? -3.737 11.075 -4.331 1.00 86.19 93 PRO A CA 1
ATOM 745 C C . PRO A 1 93 ? -2.639 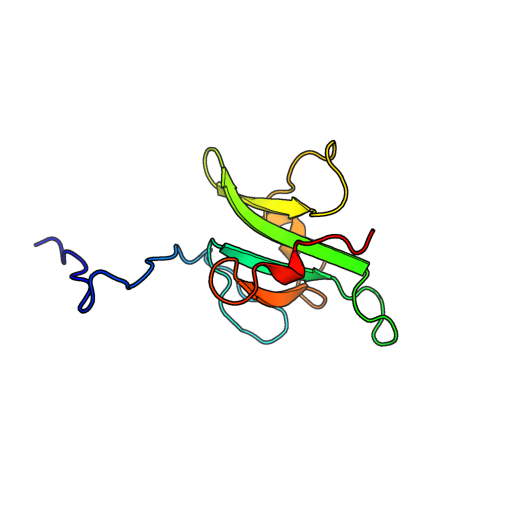12.115 -4.039 1.00 86.19 93 PRO A C 1
ATOM 747 O O . PRO A 1 93 ? -1.519 11.980 -4.534 1.00 86.19 93 PRO A O 1
ATOM 750 N N . GLU A 1 94 ? -2.919 13.110 -3.191 1.00 86.94 94 GLU A N 1
ATOM 751 C CA . GLU A 1 94 ? -1.985 14.166 -2.791 1.00 86.94 94 GLU A CA 1
ATOM 752 C C . GLU A 1 94 ? -0.741 13.644 -2.061 1.00 86.94 94 GLU A C 1
ATOM 754 O O . GLU A 1 94 ? 0.302 14.294 -2.083 1.00 86.94 94 GLU A O 1
ATOM 759 N N . LEU A 1 95 ? -0.806 12.458 -1.443 1.00 85.94 95 LEU A N 1
ATOM 760 C CA . LEU A 1 95 ? 0.335 11.866 -0.733 1.00 85.94 95 LEU A CA 1
ATOM 761 C C . LEU A 1 95 ? 1.470 11.436 -1.676 1.00 85.94 95 LEU A C 1
ATOM 763 O O . LEU A 1 95 ? 2.587 11.193 -1.218 1.00 85.94 95 LEU A O 1
ATOM 767 N N . LEU A 1 96 ? 1.199 11.336 -2.981 1.00 78.31 96 LEU A N 1
ATOM 768 C CA . LEU A 1 96 ? 2.200 11.054 -4.013 1.00 78.31 96 LEU A CA 1
ATOM 769 C C . LEU A 1 96 ? 2.717 12.328 -4.700 1.00 78.31 96 LEU A C 1
ATOM 771 O O . LEU A 1 96 ? 3.646 12.246 -5.506 1.00 78.31 96 LEU A O 1
ATOM 775 N N . GLU A 1 97 ? 2.135 13.494 -4.409 1.00 75.81 97 GLU A N 1
ATOM 776 C CA . GLU A 1 97 ? 2.554 14.765 -4.990 1.00 75.81 97 GLU A CA 1
ATOM 777 C C . GLU A 1 97 ? 3.804 15.308 -4.283 1.00 75.81 97 GLU A C 1
ATOM 779 O O . GLU A 1 97 ? 3.918 15.313 -3.059 1.00 75.81 97 GLU A O 1
ATOM 784 N N . VAL A 1 98 ? 4.767 15.792 -5.069 1.00 62.97 98 VAL A N 1
ATOM 785 C CA . VAL A 1 98 ? 5.957 16.470 -4.543 1.00 62.97 98 VAL A CA 1
ATOM 786 C C . VAL A 1 98 ? 5.651 17.964 -4.462 1.00 62.97 98 VAL A C 1
ATOM 788 O O . VAL A 1 98 ? 5.439 18.597 -5.501 1.00 62.97 98 VAL A O 1
ATOM 791 N N . GLU A 1 99 ? 5.657 18.544 -3.256 1.00 57.00 99 GLU A N 1
ATOM 792 C CA . GLU A 1 99 ? 5.711 20.004 -3.105 1.00 57.00 99 GLU A CA 1
ATOM 793 C C . GLU A 1 99 ? 6.990 20.511 -3.797 1.00 57.00 99 GLU A C 1
ATOM 795 O O . GLU A 1 99 ? 8.105 20.146 -3.414 1.00 57.00 99 GLU A O 1
ATOM 800 N N . LYS A 1 100 ? 6.816 21.283 -4.876 1.00 46.12 100 LYS A N 1
ATOM 801 C CA . LYS A 1 100 ? 7.906 21.867 -5.672 1.00 46.12 100 LY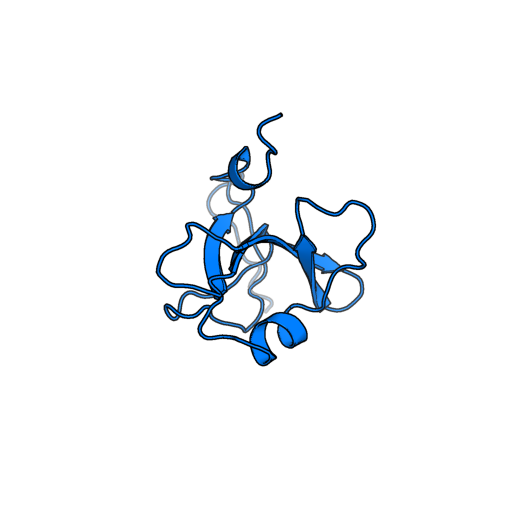S A CA 1
ATOM 802 C C . LYS A 1 100 ? 8.568 23.054 -4.989 1.00 46.12 100 LYS A C 1
ATOM 804 O O . LYS A 1 100 ? 7.830 23.877 -4.404 1.00 46.12 100 LYS A O 1
#

Foldseek 3Di:
DDPDPDDPDPPDDDWAFQPDAALVRHTDTQQFKKFFPPDPPDPGPFIWGWHDDDHHIWTDTLPDPPDDTHGPVVVCVVPRNGIDGPDGCPPCVVSSDDDD

Organism: NCBI:txid1423764

Solvent-accessible surface area (backbone atoms only — not comparable to full-atom values): 6212 Å² total; per-residue (Å²): 132,83,84,71,86,75,73,93,46,94,85,64,83,87,64,54,74,68,87,49,57,33,53,85,66,47,76,40,36,43,42,28,27,38,31,36,44,93,42,97,89,49,95,57,80,50,47,24,40,28,38,80,55,99,90,46,52,24,33,42,56,63,88,49,99,78,66,75,63,45,46,38,68,60,59,41,69,76,46,38,81,33,32,38,76,79,44,29,61,87,86,36,53,69,79,62,58,77,91,126

pLDDT: mean 80.47, std 14.16, range [42.81, 96.5]